Protein AF-A0A3S0K9L4-F1 (afdb_monomer)

Organism: Stenotrophomonas maltophilia (NCBI:txid40324)

Solvent-accessible surface area (backbone atoms only — not comparable to full-atom values): 6399 Å² total; per-residue (Å²): 107,45,86,35,53,93,77,33,28,36,42,39,61,51,65,39,85,47,90,57,49,31,24,30,51,40,44,64,45,35,38,75,86,47,73,31,44,63,48,72,48,44,40,39,35,41,89,92,43,79,35,58,58,54,89,46,62,79,64,89,44,91,93,54,80,47,69,46,78,39,46,53,65,35,72,49,66,23,29,50,50,36,60,45,53,48,62,29,69,62,52,47,68,42,90,64,55,46,79,48,75,56,77,80,68,42,74,56,77,95,123

Sequence (111 aa):
MTDNPTQQRFDLTLTSKATEPLCLSREAWPADNAVPAGFDGATLTTSHGKQELLPTGSAYCPGGCGEVRVEPGQAVRGALPYSAFGDAAAIAADTTRTLTFEVHPFVCSNR

Nearest PDB structures (foldseek):
  1nt0-assembly1_G  TM=3.645E-01  e=3.765E-01  Rattus norvegicus
  1nzi-assembly1_B  TM=3.330E-01  e=2.240E-01  Homo sapiens
  3dem-assembly1_B  TM=3.778E-01  e=6.703E-01  Homo sapiens
  3dem-assembly1_A  TM=3.809E-01  e=7.101E-01  Homo sapiens
  6v55-assembly1_A  TM=3.566E-01  e=3.003E+00  Danio rerio

pLDDT: mean 88.79, std 10.12, range [52.44, 97.81]

Foldseek 3Di:
DDDDLVQLKDKDKDWAQDQAKWKFFPQQAAAAPGNHQPHFQKWKQFPVGIFTFDHRHHDPDVVGPDIDIAGNGRMGIHMGGNVRRPDSNVLSPTPRMDMHGDTDIDGDDDD

Structure (mmCIF, N/CA/C/O backbone):
data_AF-A0A3S0K9L4-F1
#
_entry.id   AF-A0A3S0K9L4-F1
#
loop_
_atom_site.group_PDB
_atom_site.id
_atom_site.type_symbol
_atom_site.label_atom_id
_atom_site.label_alt_id
_atom_site.label_comp_id
_atom_site.label_asym_id
_atom_site.label_entity_id
_atom_site.label_seq_id
_atom_site.pdbx_PDB_ins_code
_atom_site.Cartn_x
_atom_site.Cartn_y
_atom_site.Cartn_z
_atom_site.occupancy
_atom_site.B_iso_or_equiv
_atom_site.auth_seq_id
_atom_site.auth_comp_id
_atom_site.auth_asym_id
_atom_site.auth_atom_id
_atom_site.pdbx_PDB_model_num
ATOM 1 N N . MET A 1 1 ? -2.085 6.621 -2.869 1.00 90.56 1 MET A N 1
ATOM 2 C CA . MET A 1 1 ? -2.715 5.734 -1.876 1.00 90.56 1 MET A CA 1
ATOM 3 C C . MET A 1 1 ? -3.950 6.423 -1.342 1.00 90.56 1 MET A C 1
ATOM 5 O O . MET A 1 1 ? -3.896 7.629 -1.120 1.00 90.56 1 MET A O 1
ATOM 9 N N . THR A 1 2 ? -5.019 5.666 -1.143 1.00 95.06 2 THR A N 1
ATOM 10 C CA . THR A 1 2 ? -6.292 6.150 -0.614 1.00 95.06 2 THR A CA 1
ATOM 11 C C . THR A 1 2 ? -6.742 5.223 0.508 1.00 95.06 2 THR A C 1
ATOM 13 O O . THR A 1 2 ? -6.729 4.008 0.344 1.00 95.06 2 THR A O 1
ATOM 16 N N . ASP A 1 3 ? -7.116 5.792 1.652 1.00 96.00 3 ASP A N 1
ATOM 17 C CA . ASP A 1 3 ? -7.714 5.046 2.759 1.00 96.00 3 ASP A CA 1
ATOM 18 C C . ASP A 1 3 ? -9.219 4.855 2.518 1.00 96.00 3 ASP A C 1
ATOM 20 O O . ASP A 1 3 ? -9.930 5.831 2.265 1.00 96.00 3 ASP A O 1
ATOM 24 N N . ASN A 1 4 ? -9.703 3.612 2.573 1.00 95.75 4 ASN A N 1
ATOM 25 C CA . ASN A 1 4 ? -11.077 3.256 2.233 1.00 95.75 4 ASN A CA 1
ATOM 26 C C . ASN A 1 4 ? -11.721 2.401 3.341 1.00 95.75 4 ASN A C 1
ATOM 28 O O . ASN A 1 4 ? -11.820 1.175 3.213 1.00 95.75 4 ASN A O 1
ATOM 32 N N . PRO A 1 5 ? -12.204 3.032 4.429 1.00 95.88 5 PRO A N 1
ATOM 33 C CA . PRO A 1 5 ? -12.785 2.315 5.565 1.00 95.88 5 PRO A CA 1
ATOM 34 C C . PRO A 1 5 ? -14.055 1.546 5.220 1.00 95.88 5 PRO A C 1
ATOM 36 O O . PRO A 1 5 ? -14.305 0.492 5.799 1.00 95.88 5 PRO A O 1
ATOM 39 N N . THR A 1 6 ? -14.835 2.027 4.249 1.00 96.25 6 THR A N 1
ATOM 40 C CA . THR A 1 6 ? -16.049 1.346 3.780 1.00 96.25 6 THR A CA 1
ATOM 41 C C . THR A 1 6 ? -15.726 -0.012 3.160 1.00 96.25 6 THR A C 1
ATOM 43 O O . THR A 1 6 ? -16.484 -0.961 3.335 1.00 96.25 6 THR A O 1
ATOM 46 N N . GLN A 1 7 ? -14.597 -0.116 2.452 1.00 95.38 7 GLN A N 1
ATOM 47 C CA . GLN A 1 7 ? -14.100 -1.372 1.876 1.00 95.38 7 GLN A CA 1
ATOM 48 C C . GLN A 1 7 ? -13.045 -2.064 2.750 1.00 95.38 7 GLN A C 1
ATOM 50 O O . GLN A 1 7 ? -12.488 -3.078 2.336 1.00 95.38 7 GLN A O 1
ATOM 55 N N . GLN A 1 8 ? -12.776 -1.528 3.944 1.00 96.31 8 GLN A N 1
ATOM 56 C CA . GLN A 1 8 ? -11.815 -2.045 4.918 1.00 96.31 8 GLN A CA 1
ATOM 57 C C . GLN A 1 8 ? -10.416 -2.314 4.341 1.00 96.31 8 GLN A C 1
ATOM 59 O O . GLN A 1 8 ? -9.802 -3.356 4.594 1.00 96.31 8 GLN A O 1
ATOM 64 N N . ARG A 1 9 ? -9.913 -1.386 3.523 1.00 95.50 9 ARG A N 1
ATOM 65 C CA . ARG A 1 9 ? -8.623 -1.534 2.841 1.00 95.50 9 ARG A CA 1
ATOM 66 C C . ARG A 1 9 ? -7.975 -0.196 2.517 1.00 95.50 9 ARG A C 1
ATOM 68 O O . ARG A 1 9 ? -8.636 0.840 2.465 1.00 95.50 9 ARG A O 1
ATOM 75 N N . PHE A 1 10 ? -6.685 -0.248 2.221 1.00 95.38 10 PHE A N 1
ATOM 76 C CA . PHE A 1 10 ? -5.965 0.823 1.548 1.00 95.38 10 PHE A CA 1
ATOM 77 C C . PHE A 1 10 ? -5.878 0.513 0.057 1.00 95.38 10 PHE A C 1
ATOM 79 O O . PHE A 1 10 ? -5.368 -0.537 -0.333 1.00 95.38 10 PHE A O 1
ATOM 86 N N . ASP A 1 11 ? -6.348 1.437 -0.774 1.00 94.81 11 ASP A N 1
ATOM 87 C CA . ASP A 1 11 ? -6.209 1.359 -2.223 1.00 94.81 11 ASP A CA 1
ATOM 88 C C . ASP A 1 11 ? -4.845 1.952 -2.623 1.00 94.81 11 ASP A C 1
ATOM 90 O O . ASP A 1 11 ? -4.520 3.118 -2.346 1.00 94.81 11 ASP A O 1
ATOM 94 N N . LEU A 1 12 ? -4.014 1.137 -3.266 1.00 93.19 12 LEU A N 1
ATOM 95 C CA . LEU A 1 12 ? -2.658 1.486 -3.671 1.00 93.19 12 LEU A CA 1
ATOM 96 C C . LEU A 1 12 ? -2.615 1.764 -5.171 1.00 93.19 12 LEU A C 1
ATOM 98 O O . LEU A 1 12 ? -3.257 1.115 -5.996 1.00 93.19 12 LEU A O 1
ATOM 102 N N . THR A 1 13 ? -1.837 2.769 -5.548 1.00 93.38 13 THR A N 1
ATOM 103 C CA . THR A 1 13 ? -1.541 3.055 -6.950 1.00 93.38 13 THR A CA 1
ATOM 104 C C . THR A 1 13 ? -0.103 3.508 -7.028 1.00 93.38 13 THR A C 1
ATOM 106 O O . THR A 1 13 ? 0.265 4.500 -6.395 1.00 93.38 13 THR A O 1
ATOM 109 N N . LEU A 1 14 ? 0.691 2.772 -7.793 1.00 91.31 14 LEU A N 1
ATOM 110 C CA . LEU A 1 14 ? 2.052 3.140 -8.133 1.00 91.31 14 LEU A CA 1
ATOM 111 C C . LEU A 1 14 ? 2.065 3.570 -9.594 1.00 91.31 14 LEU A C 1
ATOM 113 O O . LEU A 1 14 ? 1.731 2.783 -10.475 1.00 91.31 14 LEU A O 1
ATOM 117 N N . THR A 1 15 ? 2.461 4.813 -9.843 1.00 94.00 15 THR A N 1
ATOM 118 C CA . THR A 1 15 ? 2.630 5.343 -11.198 1.00 94.00 15 THR A CA 1
ATOM 119 C C . THR A 1 15 ? 4.112 5.506 -11.480 1.00 94.00 15 THR A C 1
ATOM 121 O O . THR A 1 15 ? 4.797 6.228 -10.750 1.00 94.00 15 THR A O 1
ATOM 124 N N . SER A 1 16 ? 4.607 4.861 -12.536 1.00 94.44 16 SER A N 1
ATOM 125 C CA . SER A 1 16 ? 5.995 5.028 -12.957 1.00 94.44 16 SER A CA 1
ATOM 126 C C . SER A 1 16 ? 6.227 6.451 -13.456 1.00 94.44 16 SER A C 1
ATOM 128 O O . SER A 1 16 ? 5.527 6.941 -14.342 1.00 94.44 16 SER A O 1
ATOM 130 N N . LYS A 1 17 ? 7.234 7.111 -12.881 1.00 94.50 17 LYS A N 1
ATOM 131 C CA . LYS A 1 17 ? 7.780 8.384 -13.376 1.00 94.50 17 LYS A CA 1
ATOM 132 C C . LYS A 1 17 ? 9.100 8.191 -14.131 1.00 94.50 17 LYS A C 1
ATOM 134 O O . LYS A 1 17 ? 9.703 9.179 -14.537 1.00 94.50 17 LYS A O 1
ATOM 139 N N . ALA A 1 18 ? 9.563 6.948 -14.265 1.00 93.56 18 ALA A N 1
ATOM 140 C CA . ALA A 1 18 ? 10.794 6.626 -14.971 1.00 93.56 18 ALA A CA 1
ATOM 141 C C . ALA A 1 18 ? 10.588 6.674 -16.489 1.00 93.56 18 ALA A C 1
ATOM 143 O O . ALA A 1 18 ? 9.472 6.511 -16.989 1.00 93.56 18 ALA A O 1
ATOM 144 N N . THR A 1 19 ? 11.685 6.896 -17.211 1.00 94.75 19 THR A N 1
ATOM 145 C CA . THR A 1 19 ? 11.741 6.852 -18.678 1.00 94.75 19 THR A CA 1
ATOM 146 C C . THR A 1 19 ? 11.925 5.442 -19.220 1.00 94.75 19 THR A C 1
ATOM 148 O O . THR A 1 19 ? 11.563 5.175 -20.364 1.00 94.75 19 THR A O 1
ATOM 151 N N . GLU A 1 20 ? 12.456 4.542 -18.399 1.00 94.12 20 GLU A N 1
ATOM 152 C CA . GLU A 1 20 ? 12.627 3.128 -18.696 1.00 94.12 20 GLU A CA 1
ATOM 153 C C . GLU A 1 20 ? 11.603 2.253 -17.949 1.00 94.12 20 GLU A C 1
ATOM 155 O O . GLU A 1 20 ? 11.054 2.660 -16.920 1.00 94.12 20 GLU A O 1
ATOM 160 N N . PRO A 1 21 ? 11.335 1.038 -18.455 1.00 95.38 21 PRO A N 1
ATOM 161 C CA . PRO A 1 21 ? 10.488 0.064 -17.781 1.00 95.38 21 PRO A CA 1
ATOM 162 C C . PRO A 1 21 ? 11.087 -0.369 -16.437 1.00 95.38 21 PRO A C 1
ATOM 164 O O . PRO A 1 21 ? 12.248 -0.787 -16.357 1.00 95.38 21 PRO A O 1
ATOM 167 N N . LEU A 1 22 ? 10.265 -0.312 -15.392 1.00 95.00 22 LEU A N 1
ATOM 168 C CA . LEU A 1 22 ? 10.613 -0.760 -14.047 1.00 95.00 22 LEU A CA 1
ATOM 169 C C . LEU A 1 22 ? 9.952 -2.100 -13.745 1.00 95.00 22 LEU A C 1
ATOM 171 O O . LEU A 1 22 ? 8.845 -2.378 -14.196 1.00 95.00 22 LEU A O 1
ATOM 175 N N . CYS A 1 23 ? 10.621 -2.918 -12.952 1.00 93.50 23 CYS A N 1
ATOM 176 C CA . CYS A 1 23 ? 10.138 -4.199 -12.481 1.00 93.50 23 CYS A CA 1
ATOM 177 C C . CYS A 1 23 ? 10.020 -4.165 -10.956 1.00 93.50 23 CYS A C 1
ATOM 179 O O . CYS A 1 23 ? 10.868 -3.616 -10.251 1.00 93.50 23 CYS A O 1
ATOM 181 N N . LEU A 1 24 ? 8.925 -4.726 -10.458 1.00 90.38 24 LEU A N 1
ATOM 182 C CA . LEU A 1 24 ? 8.680 -4.978 -9.043 1.00 90.38 24 LEU A CA 1
ATOM 183 C C . LEU A 1 24 ? 8.693 -6.484 -8.829 1.00 90.38 24 LEU A C 1
ATOM 185 O O . LEU A 1 24 ? 8.094 -7.214 -9.619 1.00 90.38 24 LEU A O 1
ATOM 189 N N . SER A 1 25 ? 9.298 -6.949 -7.742 1.00 88.75 25 SER A N 1
ATOM 190 C CA . SER A 1 25 ? 9.064 -8.321 -7.286 1.00 88.75 25 SER A CA 1
ATOM 191 C C . SER A 1 25 ? 7.570 -8.503 -6.989 1.00 88.75 25 SER A C 1
ATOM 193 O O . SER A 1 25 ? 6.934 -7.630 -6.390 1.00 88.75 25 SER A O 1
ATOM 195 N N . ARG A 1 26 ? 6.989 -9.629 -7.420 1.00 87.00 26 ARG A N 1
ATOM 196 C CA . ARG A 1 26 ? 5.584 -9.959 -7.119 1.00 87.00 26 ARG A CA 1
ATOM 197 C C . ARG A 1 26 ? 5.336 -10.119 -5.622 1.00 87.00 26 ARG A C 1
ATOM 199 O O . ARG A 1 26 ? 4.226 -9.874 -5.169 1.00 87.00 26 ARG A O 1
ATOM 206 N N . GLU A 1 27 ? 6.359 -10.492 -4.867 1.00 85.06 27 GLU A N 1
ATOM 207 C CA . GLU A 1 27 ? 6.335 -10.597 -3.409 1.00 85.06 27 GLU A CA 1
ATOM 208 C C . GLU A 1 27 ? 6.255 -9.230 -2.724 1.00 85.06 27 GLU A C 1
ATOM 210 O O . GLU A 1 27 ? 5.729 -9.134 -1.622 1.00 85.06 27 GLU A O 1
ATOM 215 N N . ALA A 1 28 ? 6.707 -8.167 -3.395 1.00 86.12 28 ALA A N 1
ATOM 216 C CA . ALA A 1 28 ? 6.707 -6.800 -2.882 1.00 86.12 28 ALA A CA 1
ATOM 217 C C . ALA A 1 28 ? 5.464 -5.981 -3.287 1.00 86.12 28 ALA A C 1
ATOM 219 O O . ALA A 1 28 ? 5.376 -4.801 -2.949 1.00 86.12 28 ALA A O 1
ATOM 220 N N . TRP A 1 29 ? 4.506 -6.554 -4.030 1.00 89.94 29 TRP A N 1
ATOM 221 C CA . TRP A 1 29 ? 3.325 -5.824 -4.509 1.00 89.94 29 TRP A CA 1
ATOM 222 C C . TRP A 1 29 ? 2.007 -6.530 -4.159 1.00 89.94 29 TRP A C 1
ATOM 224 O O . TRP A 1 29 ? 1.718 -7.592 -4.716 1.00 89.94 29 TRP A O 1
ATOM 234 N N . PRO A 1 30 ? 1.148 -5.934 -3.309 1.00 88.12 30 PRO A N 1
ATOM 235 C CA . PRO A 1 30 ? -0.157 -6.497 -2.995 1.00 88.12 30 PRO A CA 1
ATOM 236 C C . PRO A 1 30 ? -1.166 -6.189 -4.099 1.00 88.12 30 PRO A C 1
ATOM 238 O O . PRO A 1 30 ? -1.881 -5.187 -4.071 1.00 88.12 30 PRO A O 1
ATOM 241 N N . ALA A 1 31 ? -1.198 -7.065 -5.105 1.00 79.56 31 ALA A N 1
ATOM 242 C CA . ALA A 1 31 ? -2.198 -7.030 -6.166 1.00 79.56 31 ALA A CA 1
ATOM 243 C C . ALA A 1 31 ? -3.627 -7.083 -5.586 1.00 79.56 31 ALA A C 1
ATOM 245 O O . ALA A 1 31 ? -3.833 -7.613 -4.497 1.00 79.56 31 ALA A O 1
ATOM 246 N N . ASP A 1 32 ? -4.603 -6.542 -6.329 1.00 69.25 32 ASP A N 1
ATOM 247 C CA . ASP A 1 32 ? -5.979 -6.188 -5.905 1.00 69.25 32 ASP A CA 1
ATOM 248 C C . ASP A 1 32 ? -6.752 -7.206 -5.035 1.00 69.25 32 ASP A C 1
ATOM 250 O O . ASP A 1 32 ? -7.754 -6.853 -4.411 1.00 69.25 32 ASP A O 1
ATOM 254 N N . ASN A 1 33 ? -6.332 -8.466 -5.000 1.00 63.41 33 ASN A N 1
ATOM 255 C CA . ASN A 1 33 ? -7.025 -9.587 -4.387 1.00 63.41 33 ASN A CA 1
ATOM 256 C C . ASN A 1 33 ? -6.185 -10.420 -3.401 1.00 63.41 33 ASN A C 1
ATOM 258 O O . ASN A 1 33 ? -6.745 -11.336 -2.798 1.00 63.41 33 ASN A O 1
ATOM 262 N N . ALA A 1 34 ? -4.893 -10.138 -3.201 1.00 70.25 34 ALA A N 1
ATOM 263 C CA . ALA A 1 34 ? -4.093 -10.878 -2.224 1.00 70.25 34 ALA A CA 1
ATOM 264 C C . ALA A 1 34 ? -2.844 -10.123 -1.757 1.00 70.25 34 ALA A C 1
ATOM 266 O O . ALA A 1 34 ? -2.111 -9.541 -2.555 1.00 70.25 34 ALA A O 1
ATOM 267 N N . VAL A 1 35 ? -2.558 -10.240 -0.458 1.00 82.69 35 VAL A N 1
ATOM 268 C CA . VAL A 1 35 ? -1.246 -9.894 0.096 1.00 82.69 35 VAL A CA 1
ATOM 269 C C . VAL A 1 35 ? -0.285 -11.042 -0.218 1.00 82.69 35 VAL A C 1
ATOM 271 O O . VAL A 1 35 ? -0.596 -12.185 0.136 1.00 82.69 35 VAL A O 1
ATOM 274 N N . PRO A 1 36 ? 0.854 -10.785 -0.883 1.00 81.19 36 PRO A N 1
ATOM 275 C CA . PRO A 1 36 ? 1.809 -11.822 -1.197 1.00 81.19 36 PRO A CA 1
ATOM 276 C C . PRO A 1 36 ? 2.334 -12.481 0.073 1.00 81.19 36 PRO A C 1
ATOM 278 O O . PRO A 1 36 ? 2.447 -11.887 1.149 1.00 81.19 36 PRO A O 1
ATOM 281 N N . ALA A 1 37 ? 2.654 -13.751 -0.083 1.00 76.75 37 ALA A N 1
ATOM 282 C CA . ALA A 1 37 ? 3.304 -14.549 0.928 1.00 76.75 37 ALA A CA 1
ATOM 283 C C . ALA A 1 37 ? 4.690 -13.962 1.253 1.00 76.75 37 ALA A C 1
ATOM 285 O O . ALA A 1 37 ? 5.513 -13.820 0.350 1.00 76.75 37 ALA A O 1
ATOM 286 N N . GLY A 1 38 ? 4.942 -13.616 2.518 1.00 71.81 38 GLY A N 1
ATOM 287 C CA . G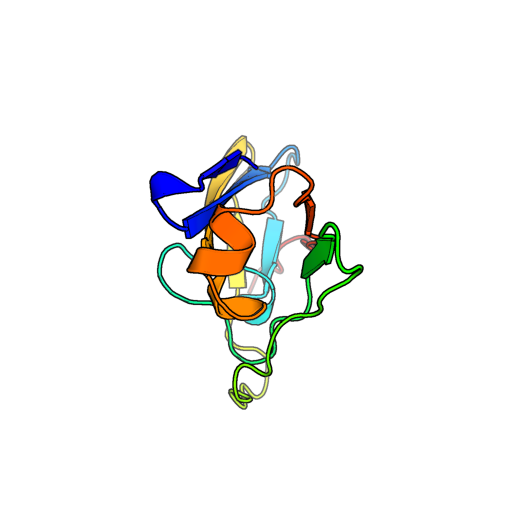LY A 1 38 ? 6.191 -12.972 2.943 1.00 71.81 38 GLY A CA 1
ATOM 288 C C . GLY A 1 38 ? 6.310 -11.479 2.609 1.00 71.81 38 GLY A C 1
ATOM 289 O O . GLY A 1 38 ? 7.403 -10.938 2.725 1.00 71.81 38 GLY A O 1
ATOM 290 N N . PHE A 1 39 ? 5.220 -10.817 2.208 1.00 82.31 39 PHE A N 1
ATOM 291 C CA . PHE A 1 39 ? 5.193 -9.361 2.053 1.00 82.31 39 PHE A CA 1
ATOM 292 C C . PHE A 1 39 ? 5.439 -8.668 3.402 1.00 82.31 39 PHE A C 1
ATOM 294 O O . PHE A 1 39 ? 4.736 -8.941 4.374 1.00 82.31 39 PHE A O 1
ATOM 301 N N . ASP A 1 40 ? 6.405 -7.753 3.443 1.00 83.88 40 ASP A N 1
ATOM 302 C CA . ASP A 1 40 ? 6.813 -6.988 4.629 1.00 83.88 40 ASP A CA 1
ATOM 303 C C . ASP A 1 40 ? 6.895 -5.469 4.372 1.00 83.88 40 ASP A C 1
ATOM 305 O O . ASP A 1 40 ? 7.242 -4.696 5.260 1.00 83.88 40 ASP A O 1
ATOM 309 N N . GLY A 1 41 ? 6.519 -5.016 3.172 1.00 87.19 41 GLY A N 1
ATOM 310 C CA . GLY A 1 41 ? 6.679 -3.628 2.722 1.00 87.19 41 GLY A CA 1
ATOM 311 C C . GLY A 1 41 ? 5.665 -2.630 3.289 1.00 87.19 41 GLY A C 1
ATOM 312 O O . GLY A 1 41 ? 5.435 -1.585 2.674 1.00 87.19 41 GLY A O 1
ATOM 313 N N . ALA A 1 42 ? 4.991 -2.939 4.400 1.00 92.94 42 ALA A N 1
ATOM 314 C CA . ALA A 1 42 ? 3.985 -2.051 4.969 1.00 92.94 42 ALA A CA 1
ATOM 315 C C . ALA A 1 42 ? 3.868 -2.134 6.494 1.00 92.94 42 ALA A C 1
ATOM 317 O O . ALA A 1 42 ? 3.820 -3.217 7.071 1.00 92.94 42 ALA A O 1
ATOM 318 N N . THR A 1 43 ? 3.678 -0.972 7.118 1.00 95.56 43 THR A N 1
ATOM 319 C CA . THR A 1 43 ? 3.419 -0.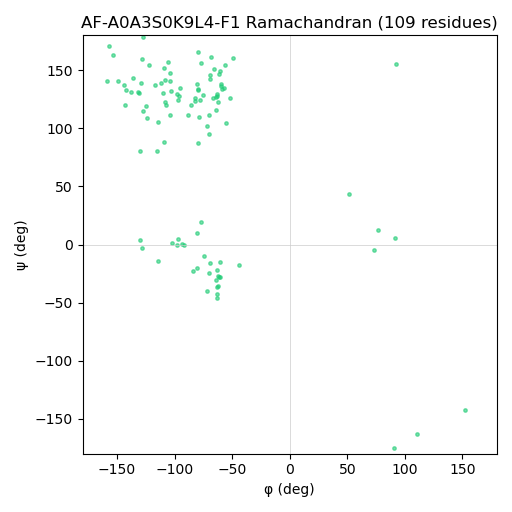832 8.556 1.00 95.56 43 THR A CA 1
ATOM 320 C C . THR A 1 43 ? 2.229 0.098 8.762 1.00 95.56 43 THR A C 1
ATOM 322 O O . THR A 1 43 ? 2.177 1.200 8.207 1.00 95.56 43 THR A O 1
ATOM 325 N N . LEU A 1 44 ? 1.275 -0.316 9.592 1.00 97.00 44 LEU A N 1
ATOM 326 C CA . LEU A 1 44 ? 0.116 0.484 9.975 1.00 97.00 44 LEU A CA 1
ATOM 327 C C . LEU A 1 44 ? 0.401 1.203 11.299 1.00 97.00 44 LEU A C 1
ATOM 329 O O . LEU A 1 44 ? 0.893 0.604 12.246 1.00 97.00 44 LEU A O 1
ATOM 333 N N . THR A 1 45 ? 0.083 2.488 11.401 1.00 97.81 45 THR A N 1
ATOM 334 C CA . THR A 1 45 ? 0.072 3.219 12.679 1.00 97.81 45 THR A CA 1
ATOM 335 C C . THR A 1 45 ? -1.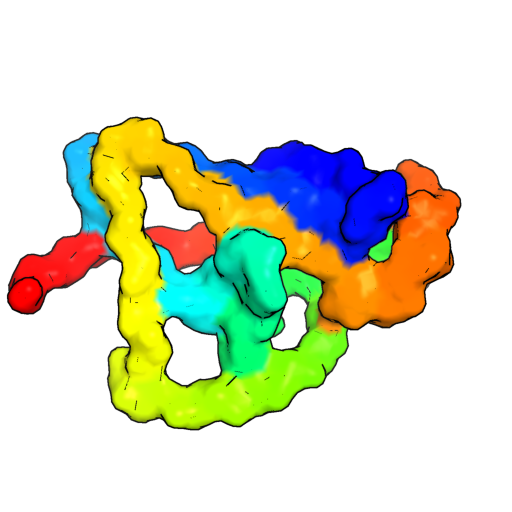3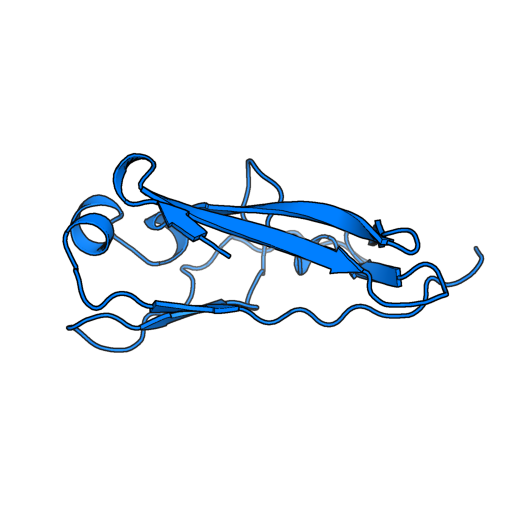67 3.540 13.047 1.00 97.81 45 THR A C 1
ATOM 337 O O . THR A 1 45 ? -2.094 4.065 12.213 1.00 97.81 45 THR A O 1
ATOM 340 N N . THR A 1 46 ? -1.768 3.237 14.279 1.00 96.81 46 THR A N 1
ATOM 341 C CA . THR A 1 46 ? -3.117 3.442 14.836 1.00 96.81 46 THR A CA 1
ATOM 342 C C . THR A 1 46 ? -3.038 4.215 16.154 1.00 96.81 46 THR A C 1
ATOM 344 O O . THR A 1 46 ? -1.944 4.489 16.659 1.00 96.81 46 THR A O 1
ATOM 347 N N . SER A 1 47 ? -4.184 4.498 16.771 1.00 96.25 47 SER A N 1
ATOM 348 C CA . SER A 1 47 ? -4.267 5.100 18.110 1.00 96.25 47 SER A CA 1
ATOM 349 C C . SER A 1 47 ? -3.662 4.206 19.198 1.00 96.25 47 SER A C 1
ATOM 351 O O . SER A 1 47 ? -3.238 4.695 20.246 1.00 96.25 47 SER A O 1
ATOM 353 N N . HIS A 1 48 ? -3.561 2.903 18.927 1.00 93.00 48 HI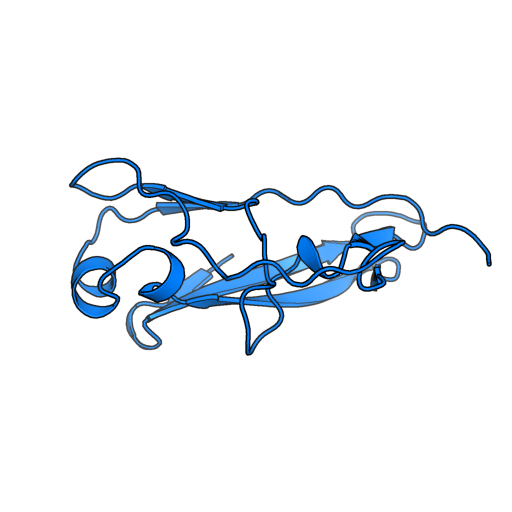S A N 1
ATOM 354 C CA . HIS A 1 48 ? -2.952 1.902 19.799 1.00 93.00 48 HIS A CA 1
ATOM 355 C C . HIS A 1 48 ? -1.456 1.677 19.520 1.00 93.00 48 HIS A C 1
ATOM 357 O O . HIS A 1 48 ? -0.817 0.885 20.213 1.00 93.00 48 HIS A O 1
ATOM 363 N N . GLY A 1 49 ? -0.884 2.377 18.536 1.00 95.44 49 GLY A N 1
ATOM 364 C CA . GLY A 1 49 ? 0.521 2.271 18.145 1.00 95.44 49 GLY A CA 1
ATOM 365 C C . GLY A 1 49 ? 0.727 1.621 16.776 1.00 95.44 49 GLY A C 1
ATOM 366 O O . GLY A 1 49 ? -0.185 1.558 15.948 1.00 95.44 49 GLY A O 1
ATOM 367 N N . LYS A 1 50 ? 1.964 1.179 16.524 1.00 96.25 50 LYS A N 1
ATOM 368 C CA . LYS A 1 50 ? 2.359 0.544 15.261 1.00 96.25 50 LYS A CA 1
ATOM 369 C C . LYS A 1 50 ? 1.943 -0.927 15.226 1.00 96.25 50 LYS A C 1
ATOM 371 O O . LYS A 1 50 ? 2.114 -1.643 16.209 1.00 96.25 50 LYS A O 1
ATOM 376 N N . GLN A 1 51 ? 1.434 -1.356 14.082 1.00 94.56 51 GLN A N 1
ATOM 377 C CA . GLN A 1 51 ? 1.043 -2.718 13.760 1.00 94.56 51 GLN A CA 1
ATOM 378 C C . GLN A 1 51 ? 1.782 -3.138 12.491 1.00 94.56 51 GLN A C 1
ATOM 380 O O . GLN A 1 51 ? 1.631 -2.520 11.435 1.00 94.56 51 GLN A O 1
ATOM 385 N N . GLU A 1 52 ? 2.586 -4.187 12.614 1.00 92.38 52 GLU A N 1
ATOM 386 C CA . GLU A 1 52 ? 3.186 -4.847 11.461 1.00 92.38 52 GLU A CA 1
ATOM 387 C C . GLU A 1 52 ? 2.171 -5.780 10.800 1.00 92.38 52 GLU A C 1
ATOM 389 O O . GLU A 1 52 ? 1.125 -6.109 11.372 1.00 92.38 52 GLU A O 1
ATOM 394 N N . LEU A 1 53 ? 2.487 -6.215 9.585 1.00 90.38 53 LEU A N 1
ATOM 395 C CA . LEU A 1 53 ? 1.698 -7.222 8.892 1.00 90.38 53 LEU A CA 1
ATOM 396 C C . LEU A 1 53 ? 1.651 -8.522 9.701 1.00 90.38 53 LEU A C 1
ATOM 398 O O . LEU A 1 53 ? 2.653 -9.000 10.239 1.00 90.38 53 LEU A O 1
ATOM 402 N N . LEU A 1 54 ? 0.466 -9.122 9.752 1.00 89.06 54 LEU A N 1
ATOM 403 C CA . LEU A 1 54 ? 0.296 -10.483 10.223 1.00 89.06 54 LEU A CA 1
ATOM 404 C C . LEU A 1 54 ? 1.080 -11.426 9.305 1.00 89.06 54 LEU A C 1
ATOM 406 O O . LEU A 1 54 ? 1.128 -11.190 8.095 1.00 89.06 54 LEU A O 1
ATOM 410 N N . PRO A 1 55 ? 1.639 -12.525 9.842 1.00 81.25 55 PRO A N 1
ATOM 411 C CA . PRO A 1 55 ? 2.329 -13.513 9.030 1.00 81.25 55 PRO A CA 1
ATOM 412 C C . PRO A 1 55 ? 1.423 -14.035 7.910 1.00 81.25 55 PRO A C 1
ATOM 414 O O . PRO A 1 55 ? 0.528 -14.853 8.136 1.00 81.25 55 PRO A O 1
ATOM 417 N N . THR A 1 56 ? 1.661 -13.583 6.682 1.00 71.56 56 THR A N 1
ATOM 418 C CA . THR A 1 56 ? 1.221 -14.303 5.494 1.00 71.56 56 THR A CA 1
ATOM 419 C C . THR A 1 56 ? 2.192 -15.470 5.363 1.00 71.56 56 THR A C 1
ATOM 421 O O . THR A 1 56 ? 3.400 -15.283 5.503 1.00 71.56 56 THR A O 1
ATOM 424 N N . GLY A 1 57 ? 1.695 -16.704 5.227 1.00 64.25 57 GLY A N 1
ATOM 425 C CA . GLY A 1 57 ? 2.570 -17.884 5.149 1.00 64.25 57 GLY A CA 1
ATOM 426 C C . GLY A 1 57 ? 3.699 -17.695 4.127 1.00 64.25 57 GLY A C 1
ATOM 427 O O . GLY A 1 57 ? 3.596 -16.843 3.253 1.00 64.25 57 GLY A O 1
ATOM 428 N N . SER A 1 58 ? 4.781 -18.470 4.196 1.00 62.41 58 SER A N 1
ATOM 429 C CA . SER A 1 58 ? 5.846 -18.352 3.196 1.00 62.41 58 SER A CA 1
ATOM 430 C C . SER A 1 58 ? 5.491 -19.141 1.933 1.00 62.41 58 SER A C 1
ATOM 432 O O . SER A 1 58 ? 5.244 -20.346 1.976 1.00 62.41 58 SER A O 1
ATOM 434 N N . ALA A 1 59 ? 5.480 -18.473 0.780 1.00 64.31 59 ALA A N 1
ATOM 435 C CA . ALA A 1 59 ? 5.530 -19.154 -0.502 1.00 64.31 59 ALA A CA 1
ATOM 436 C C . ALA A 1 59 ? 7.009 -19.323 -0.829 1.00 64.31 59 ALA A C 1
ATOM 438 O O . ALA A 1 59 ? 7.726 -18.349 -1.047 1.00 64.31 59 ALA A O 1
ATOM 439 N N . TYR A 1 60 ? 7.491 -20.563 -0.818 1.00 65.38 60 TYR A N 1
ATOM 440 C CA . TYR A 1 60 ? 8.844 -20.838 -1.274 1.00 65.38 60 TYR A CA 1
ATOM 441 C C . TYR A 1 60 ? 8.895 -20.693 -2.801 1.00 65.38 60 TYR A C 1
ATOM 443 O O . TYR A 1 60 ? 8.460 -21.586 -3.528 1.00 65.38 60 TYR A O 1
ATOM 451 N N . CYS A 1 61 ? 9.416 -19.562 -3.275 1.00 69.94 61 CYS A N 1
ATOM 452 C CA . CYS A 1 61 ? 9.664 -19.284 -4.688 1.00 69.94 61 CYS A CA 1
ATOM 453 C C . CYS A 1 61 ? 11.180 -19.285 -4.963 1.00 69.94 61 CYS A C 1
ATOM 455 O O . CYS A 1 61 ? 11.825 -18.237 -4.869 1.00 69.94 61 CYS A O 1
ATOM 457 N N . PRO A 1 62 ? 11.799 -20.440 -5.272 1.00 67.38 62 PRO A N 1
ATOM 458 C CA . PRO A 1 62 ? 13.218 -20.484 -5.604 1.00 67.38 62 PRO A CA 1
ATOM 459 C C . PRO A 1 62 ? 13.480 -19.699 -6.897 1.00 67.38 62 PRO A C 1
ATOM 461 O O . PRO A 1 62 ? 12.996 -20.068 -7.963 1.00 67.38 62 PRO A O 1
ATOM 464 N N . GLY A 1 63 ? 14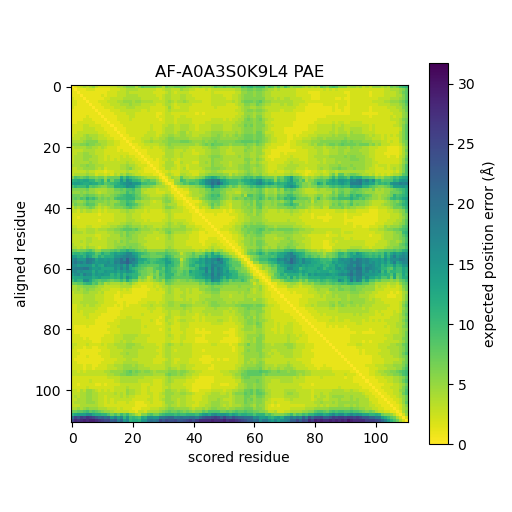.250 -18.611 -6.791 1.00 67.19 63 GLY A N 1
ATOM 465 C CA . GLY A 1 63 ? 14.498 -17.671 -7.894 1.00 67.19 63 GLY A CA 1
ATOM 466 C C . GLY A 1 63 ? 13.514 -16.495 -7.982 1.00 67.19 63 GLY A C 1
ATOM 467 O O . GLY A 1 63 ? 13.619 -15.715 -8.925 1.00 67.19 63 GLY A O 1
ATOM 468 N N . GLY A 1 64 ? 12.610 -16.350 -7.006 1.00 74.69 64 GLY A N 1
ATOM 469 C CA . GLY A 1 64 ? 11.569 -15.320 -6.958 1.00 74.69 64 GLY A CA 1
ATOM 470 C C . GLY A 1 64 ? 10.249 -15.779 -7.583 1.00 74.69 64 GLY A C 1
ATOM 471 O O . GLY A 1 64 ? 10.211 -16.670 -8.431 1.00 74.69 64 GLY A O 1
ATOM 472 N N . CYS A 1 65 ? 9.137 -15.180 -7.166 1.00 78.69 65 CYS A N 1
ATOM 473 C CA . CYS A 1 65 ? 7.791 -15.473 -7.665 1.00 78.69 65 CYS A CA 1
ATOM 474 C C . CYS A 1 65 ? 7.496 -14.767 -9.005 1.00 78.69 65 CYS A C 1
ATOM 476 O O . CYS A 1 65 ? 6.353 -14.761 -9.471 1.00 78.69 65 CYS A O 1
ATOM 478 N N . GLY A 1 66 ? 8.520 -14.180 -9.632 1.00 85.81 66 GLY A N 1
ATOM 479 C CA . GLY A 1 66 ? 8.433 -13.390 -10.853 1.00 85.81 66 GLY A CA 1
ATOM 480 C C . GLY A 1 66 ? 8.217 -11.903 -10.586 1.00 85.81 66 GLY A C 1
ATOM 481 O O . GLY A 1 66 ? 8.204 -11.435 -9.449 1.00 85.81 66 GLY A O 1
ATOM 482 N N . GLU A 1 67 ? 8.033 -11.155 -11.669 1.00 89.12 67 GLU A N 1
ATOM 483 C CA . GLU A 1 67 ? 8.031 -9.696 -11.634 1.00 89.12 67 GLU A CA 1
ATOM 484 C C . GLU A 1 67 ? 6.714 -9.121 -12.169 1.00 89.12 67 GLU A C 1
ATOM 486 O O . GLU A 1 67 ? 5.992 -9.744 -12.960 1.00 89.12 67 GLU A O 1
ATOM 491 N N . VAL A 1 68 ? 6.390 -7.916 -11.713 1.00 89.62 68 VAL A N 1
ATOM 492 C CA . VAL A 1 68 ? 5.398 -7.030 -12.317 1.00 89.62 68 VAL A CA 1
ATOM 493 C C . VAL A 1 68 ? 6.166 -5.944 -13.050 1.00 89.62 68 VAL A C 1
ATOM 495 O O . VAL A 1 68 ? 6.812 -5.101 -12.430 1.00 89.62 68 VAL A O 1
ATOM 498 N N . ARG A 1 69 ? 6.090 -5.971 -14.379 1.00 93.25 69 ARG A N 1
ATOM 499 C CA . ARG A 1 69 ? 6.651 -4.927 -15.231 1.00 93.25 69 ARG A CA 1
ATOM 500 C C . ARG A 1 69 ? 5.710 -3.724 -15.282 1.00 93.25 69 ARG A C 1
ATOM 502 O O . ARG A 1 69 ? 4.504 -3.879 -15.472 1.00 93.25 69 ARG A O 1
ATOM 509 N N . VAL A 1 70 ? 6.280 -2.537 -15.130 1.00 94.06 70 VAL A N 1
ATOM 510 C CA . VAL A 1 70 ? 5.610 -1.238 -15.144 1.00 94.06 70 VAL A CA 1
ATOM 511 C C . VAL A 1 70 ? 6.275 -0.380 -16.215 1.00 94.06 70 VAL A C 1
ATOM 513 O O . VAL A 1 70 ? 7.419 0.052 -16.064 1.00 94.06 70 VAL A O 1
ATOM 516 N N . GLU A 1 71 ? 5.564 -0.148 -17.312 1.00 96.19 71 GLU A N 1
ATOM 517 C CA . GLU A 1 71 ? 6.048 0.692 -18.408 1.00 96.19 71 GLU A CA 1
ATOM 518 C C . GLU A 1 71 ? 6.150 2.176 -17.993 1.00 96.19 71 GLU A C 1
ATOM 520 O O . GLU A 1 71 ? 5.512 2.603 -17.020 1.00 96.19 71 GLU A O 1
ATOM 525 N N . PRO A 1 72 ? 6.924 3.000 -18.724 1.00 96.06 72 PRO A N 1
ATOM 526 C CA . PRO A 1 72 ? 6.981 4.443 -18.500 1.00 96.06 72 PRO A CA 1
ATOM 527 C C . PRO A 1 72 ? 5.586 5.081 -18.478 1.00 96.06 72 PRO A C 1
ATOM 529 O O . PRO A 1 72 ? 4.782 4.894 -19.392 1.00 96.06 72 PRO A O 1
ATOM 532 N N . GLY A 1 73 ? 5.275 5.821 -17.411 1.00 94.94 73 GLY A N 1
ATOM 533 C CA . GLY A 1 73 ? 3.964 6.449 -17.214 1.00 94.94 73 GLY A CA 1
ATOM 534 C C . GLY A 1 73 ? 2.819 5.493 -16.851 1.00 94.94 73 GLY A C 1
ATOM 535 O O . GLY A 1 73 ? 1.718 5.961 -16.554 1.00 94.94 73 GLY A O 1
ATOM 536 N N . GLN A 1 74 ? 3.042 4.174 -16.833 1.00 95.50 74 GLN A N 1
ATOM 537 C CA . GLN A 1 74 ? 2.019 3.206 -16.447 1.00 95.50 74 GLN A CA 1
ATOM 538 C C . GLN A 1 74 ? 1.709 3.315 -14.952 1.00 95.50 74 GLN A C 1
ATOM 540 O O . GLN A 1 74 ? 2.597 3.497 -14.116 1.00 95.50 74 GLN A O 1
ATOM 545 N N . ALA A 1 75 ? 0.428 3.152 -14.621 1.00 93.50 75 ALA A N 1
ATOM 546 C CA . ALA A 1 75 ? -0.030 2.955 -13.258 1.00 93.50 75 ALA A CA 1
ATOM 547 C C . ALA A 1 75 ? -0.366 1.479 -13.014 1.00 93.50 75 ALA A C 1
ATOM 549 O O . ALA A 1 75 ? -1.103 0.869 -13.793 1.00 93.50 75 ALA A O 1
ATOM 550 N N . VAL A 1 76 ? 0.132 0.925 -11.913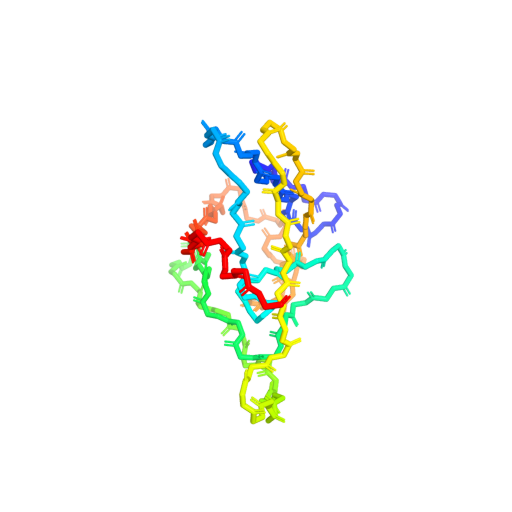 1.00 92.19 76 VAL A N 1
ATOM 551 C CA . VAL A 1 76 ? -0.297 -0.369 -11.375 1.00 92.19 76 VAL A CA 1
ATOM 552 C C . VAL A 1 76 ? -1.098 -0.153 -10.100 1.00 92.19 76 VAL A C 1
ATOM 554 O O . VAL A 1 76 ? -0.810 0.747 -9.306 1.00 92.19 76 VAL A O 1
ATOM 557 N N . ARG A 1 77 ? -2.147 -0.959 -9.937 1.00 92.94 77 ARG A N 1
ATOM 558 C CA . ARG A 1 77 ? -3.062 -0.905 -8.796 1.00 92.94 77 ARG A CA 1
ATOM 559 C C . ARG A 1 77 ? -2.872 -2.122 -7.905 1.00 92.94 77 ARG A C 1
ATOM 561 O O . ARG A 1 77 ? -2.392 -3.169 -8.349 1.00 92.94 77 ARG A O 1
ATOM 568 N N . GLY A 1 78 ? -3.167 -1.911 -6.638 1.00 92.00 78 GLY A N 1
ATOM 569 C CA . GLY A 1 78 ? -3.112 -2.920 -5.604 1.00 92.00 78 GLY A CA 1
ATOM 570 C C . GLY A 1 78 ? -4.024 -2.529 -4.455 1.00 92.00 78 GLY A C 1
ATOM 571 O O . GLY A 1 78 ? -4.516 -1.398 -4.390 1.00 92.00 78 GLY A O 1
ATOM 572 N N . ALA A 1 79 ? -4.219 -3.450 -3.525 1.00 93.38 79 ALA A N 1
ATOM 573 C CA . ALA A 1 79 ? -5.012 -3.203 -2.336 1.00 93.38 79 ALA A CA 1
ATOM 574 C C . ALA A 1 79 ? -4.407 -3.928 -1.138 1.00 93.38 79 ALA A C 1
ATOM 576 O O . ALA A 1 79 ? -4.037 -5.097 -1.232 1.00 93.38 79 ALA A O 1
ATOM 577 N N . LEU A 1 80 ? -4.352 -3.242 0.002 1.00 93.31 80 LEU A N 1
ATOM 578 C CA . LEU A 1 80 ? -3.908 -3.825 1.261 1.00 93.31 80 LEU A CA 1
ATOM 579 C C . LEU A 1 80 ? -5.087 -3.858 2.244 1.00 93.31 80 LEU A C 1
ATOM 581 O O . LEU A 1 80 ? -5.495 -2.799 2.732 1.00 93.31 80 LEU A O 1
ATOM 585 N N . PRO A 1 81 ? -5.687 -5.032 2.507 1.00 93.94 81 PRO A N 1
ATOM 586 C CA . PRO A 1 81 ? -6.827 -5.129 3.407 1.00 93.94 81 PRO A CA 1
ATOM 587 C C . PRO A 1 81 ? -6.391 -4.859 4.847 1.00 93.94 81 PRO A C 1
ATOM 589 O O . PRO A 1 81 ? -5.308 -5.267 5.261 1.00 93.94 81 PRO A O 1
ATOM 592 N N . TYR A 1 82 ? -7.250 -4.235 5.651 1.00 95.12 82 TYR A N 1
ATOM 593 C CA . TYR A 1 82 ? -6.959 -4.011 7.073 1.00 95.12 82 TYR A CA 1
ATOM 594 C C . TYR A 1 82 ? -6.757 -5.321 7.838 1.00 95.12 82 TYR A C 1
ATOM 596 O O . TYR A 1 82 ? -5.982 -5.370 8.789 1.00 95.12 82 TYR A O 1
ATOM 604 N N . SER A 1 83 ? -7.392 -6.404 7.377 1.00 93.62 83 SER A N 1
ATOM 605 C CA . SER A 1 83 ? -7.206 -7.745 7.934 1.00 93.62 83 SER A CA 1
ATOM 606 C C . SER A 1 83 ? -5.769 -8.256 7.830 1.00 93.62 83 SER A C 1
ATOM 608 O O . SER A 1 83 ? -5.423 -9.220 8.503 1.00 93.62 83 SER A O 1
ATOM 610 N N . ALA A 1 84 ? -4.923 -7.626 7.008 1.00 92.44 84 ALA A N 1
ATOM 611 C CA . ALA A 1 84 ? -3.496 -7.912 6.969 1.00 92.44 84 ALA A CA 1
ATOM 612 C C . ALA A 1 84 ? -2.759 -7.441 8.233 1.00 92.44 84 ALA A C 1
ATOM 614 O O . ALA A 1 84 ? -1.651 -7.897 8.466 1.00 92.44 84 ALA A O 1
ATOM 615 N N . PHE A 1 85 ? -3.354 -6.569 9.053 1.00 93.94 85 PHE A N 1
ATOM 616 C CA . PHE A 1 85 ? -2.749 -6.014 10.273 1.00 93.94 85 PHE A CA 1
ATOM 617 C C . PHE A 1 85 ? -3.459 -6.447 11.563 1.00 93.94 85 PHE A C 1
ATOM 619 O O . PHE A 1 85 ? -2.931 -6.259 12.657 1.00 93.94 85 PHE A O 1
ATOM 626 N N . GLY A 1 86 ? -4.666 -7.011 11.465 1.00 93.50 86 GLY A N 1
ATOM 627 C CA . GLY A 1 86 ? -5.464 -7.379 12.632 1.00 93.50 86 GLY A CA 1
ATOM 628 C C . GLY A 1 86 ? -6.961 -7.366 12.353 1.00 93.50 86 GLY A C 1
ATOM 629 O O . GLY A 1 86 ? -7.414 -7.753 11.279 1.00 93.50 86 GLY A O 1
ATOM 630 N N . ASP A 1 87 ? -7.745 -6.928 13.335 1.00 95.62 87 ASP A N 1
ATOM 631 C CA . ASP A 1 87 ? -9.194 -6.795 13.192 1.00 95.62 87 ASP A CA 1
ATOM 632 C C . ASP A 1 87 ? -9.541 -5.631 12.247 1.00 95.62 87 ASP A C 1
ATOM 634 O O . ASP A 1 87 ? -9.359 -4.453 12.567 1.00 95.62 87 ASP A O 1
ATOM 638 N N . ALA A 1 88 ? -10.071 -5.976 11.073 1.00 96.19 88 ALA A N 1
ATOM 639 C CA . ALA A 1 88 ? -10.425 -5.015 10.039 1.00 96.19 88 ALA A CA 1
ATOM 640 C C . ALA A 1 88 ? -11.518 -4.026 10.474 1.00 96.19 88 ALA A C 1
ATOM 642 O O . ALA A 1 88 ? -11.471 -2.859 10.085 1.00 96.19 88 ALA A O 1
ATOM 643 N N . ALA A 1 89 ? -12.491 -4.458 11.280 1.00 97.44 89 ALA A N 1
ATOM 644 C CA . ALA A 1 89 ? -13.560 -3.583 11.750 1.00 97.44 89 ALA A CA 1
ATOM 645 C C . ALA A 1 89 ? -13.035 -2.582 12.785 1.00 97.44 89 ALA A C 1
ATOM 647 O O . ALA A 1 89 ? -13.386 -1.402 12.724 1.00 97.44 89 ALA A O 1
ATOM 648 N N . ALA A 1 90 ? -12.150 -3.027 13.682 1.00 97.12 90 ALA A N 1
ATOM 649 C CA . ALA A 1 90 ? -11.496 -2.148 14.649 1.00 97.12 90 ALA A CA 1
ATOM 650 C C . ALA A 1 90 ? -10.624 -1.091 13.953 1.00 97.12 90 ALA A C 1
ATOM 652 O O . ALA A 1 90 ? -10.736 0.097 14.253 1.00 97.12 90 ALA A O 1
ATOM 653 N N . ILE A 1 91 ? -9.821 -1.496 12.964 1.00 97.50 91 ILE A N 1
ATOM 654 C CA . ILE A 1 91 ? -8.994 -0.569 12.177 1.00 97.50 91 ILE A CA 1
ATOM 655 C C . ILE A 1 91 ? -9.878 0.413 11.394 1.00 97.50 91 ILE A C 1
ATOM 657 O O . ILE A 1 91 ? -9.617 1.613 11.401 1.00 97.50 91 ILE A O 1
ATOM 661 N N . ALA A 1 92 ? -10.969 -0.050 10.775 1.00 97.56 92 ALA A N 1
ATOM 662 C CA . ALA A 1 92 ? -11.900 0.823 10.053 1.00 97.56 92 ALA A CA 1
ATOM 663 C C . ALA A 1 92 ? -12.569 1.881 10.951 1.00 97.56 92 ALA A C 1
ATOM 665 O O . ALA A 1 92 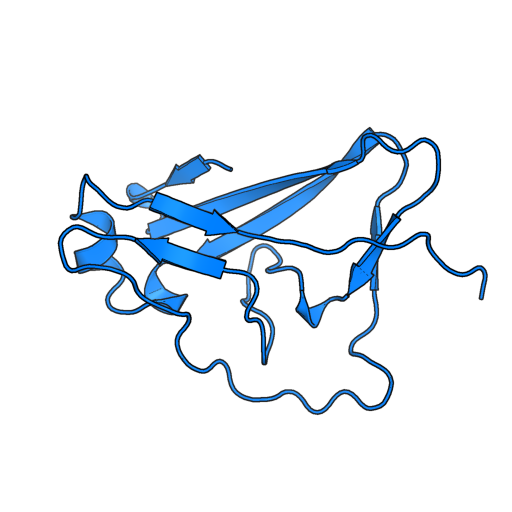? -12.912 2.966 10.469 1.00 97.56 92 ALA A O 1
ATOM 666 N N . ALA A 1 93 ? -12.733 1.595 12.244 1.00 97.62 93 ALA A N 1
ATOM 667 C CA . ALA A 1 93 ? -13.251 2.542 13.226 1.00 97.62 93 ALA A CA 1
ATOM 668 C C . ALA A 1 93 ? -12.189 3.537 13.742 1.00 97.62 93 ALA A C 1
ATOM 670 O O . ALA A 1 93 ? -12.555 4.604 14.234 1.00 97.62 93 ALA A O 1
ATOM 671 N N . ASP A 1 94 ? -10.892 3.234 13.610 1.00 96.88 94 ASP A N 1
ATOM 672 C CA . ASP A 1 94 ? -9.808 4.100 14.087 1.00 96.88 94 ASP A CA 1
ATOM 673 C C . ASP A 1 94 ? -9.541 5.263 13.119 1.00 96.88 94 ASP A C 1
ATOM 675 O O . ASP A 1 94 ? -8.993 5.082 12.032 1.00 96.88 94 ASP A O 1
ATOM 679 N N . THR A 1 95 ? -9.889 6.481 13.531 1.00 94.75 95 THR A N 1
ATOM 680 C CA . THR A 1 95 ? -9.731 7.707 12.732 1.00 94.75 95 THR A CA 1
ATOM 681 C C . THR A 1 95 ? -8.293 8.221 12.626 1.00 94.75 95 THR A C 1
ATOM 683 O O . THR A 1 95 ? -8.031 9.128 11.839 1.00 94.75 95 THR A O 1
ATOM 686 N N . THR A 1 96 ? -7.359 7.663 13.396 1.00 95.38 96 THR A N 1
ATOM 687 C CA . THR A 1 96 ? -5.933 8.033 13.407 1.00 95.38 96 THR A CA 1
ATOM 688 C C . THR A 1 96 ? -5.066 7.101 12.564 1.00 95.38 96 THR A C 1
ATOM 690 O O . THR A 1 96 ? -3.854 7.307 12.466 1.00 95.38 96 THR A O 1
ATOM 693 N N . ARG A 1 97 ? -5.670 6.079 11.942 1.00 97.00 97 ARG A N 1
ATOM 694 C CA . ARG A 1 97 ? -4.945 5.094 11.142 1.00 97.00 97 ARG A CA 1
ATOM 695 C C . ARG A 1 97 ? -4.175 5.750 9.993 1.00 97.00 97 ARG A C 1
ATOM 697 O O . ARG A 1 97 ? -4.708 6.562 9.238 1.00 97.00 97 ARG A O 1
ATOM 704 N N . THR A 1 98 ? -2.923 5.355 9.822 1.00 96.81 98 THR A N 1
ATOM 705 C CA . THR A 1 98 ? -2.076 5.779 8.704 1.00 96.81 98 THR A CA 1
ATOM 706 C C . THR A 1 98 ? -1.213 4.615 8.243 1.00 96.81 98 THR A C 1
ATOM 708 O O . THR A 1 98 ? -0.617 3.913 9.058 1.00 96.81 98 THR A O 1
ATOM 711 N N . LEU A 1 99 ? -1.160 4.393 6.930 1.00 96.38 99 LEU A N 1
ATOM 712 C CA . LEU A 1 99 ? -0.332 3.349 6.338 1.00 96.38 99 LEU A CA 1
ATOM 713 C C . LEU A 1 99 ? 0.998 3.943 5.867 1.00 96.38 99 LEU A C 1
ATOM 715 O O . LEU A 1 99 ? 1.012 4.898 5.090 1.00 96.38 99 LEU A O 1
ATOM 719 N N . THR A 1 100 ? 2.102 3.339 6.285 1.00 95.31 100 THR A N 1
ATOM 720 C CA . THR A 1 100 ? 3.403 3.502 5.634 1.00 95.31 100 THR A CA 1
ATOM 721 C C . THR A 1 100 ? 3.608 2.314 4.709 1.00 95.31 100 THR A C 1
ATOM 723 O O . THR A 1 100 ? 3.424 1.173 5.123 1.00 95.31 100 THR A O 1
ATOM 726 N N . PHE A 1 101 ? 3.961 2.584 3.456 1.00 91.75 101 PHE A N 1
ATOM 727 C CA . PHE A 1 101 ? 4.137 1.573 2.420 1.00 91.75 101 PHE A CA 1
ATOM 728 C C . PHE A 1 101 ? 5.380 1.905 1.601 1.00 91.75 101 PHE A C 1
ATOM 730 O O . PHE A 1 101 ? 5.529 3.041 1.142 1.00 91.75 101 PHE A O 1
ATOM 737 N N . GLU A 1 102 ? 6.244 0.918 1.404 1.00 88.56 102 GLU A N 1
ATOM 738 C CA . GLU A 1 102 ? 7.487 1.052 0.656 1.00 88.56 102 GLU A CA 1
ATOM 739 C C . GLU A 1 102 ? 7.602 -0.056 -0.392 1.00 88.56 102 GLU A C 1
ATOM 741 O O . GLU A 1 102 ? 7.254 -1.211 -0.157 1.00 88.56 102 GLU A O 1
ATOM 746 N N . VAL A 1 103 ? 8.084 0.319 -1.576 1.00 88.62 103 VAL A N 1
ATOM 747 C CA . VAL A 1 103 ? 8.406 -0.607 -2.662 1.00 88.62 103 VAL A CA 1
ATOM 748 C C . VAL A 1 103 ? 9.736 -0.220 -3.274 1.00 88.62 103 VAL A C 1
ATOM 750 O O . VAL A 1 103 ? 10.033 0.962 -3.448 1.00 88.62 103 VAL A O 1
ATOM 753 N N . HIS A 1 104 ? 10.501 -1.232 -3.666 1.00 89.62 104 HIS A N 1
ATOM 754 C CA . HIS A 1 104 ? 11.813 -1.066 -4.276 1.00 89.62 104 HIS A CA 1
ATOM 755 C C . HIS A 1 104 ? 11.788 -1.573 -5.724 1.00 89.62 104 HIS A C 1
ATOM 757 O O . HIS A 1 104 ? 12.180 -2.713 -5.985 1.00 89.62 104 HIS A O 1
ATOM 763 N N . PRO A 1 105 ? 11.285 -0.768 -6.680 1.00 91.12 105 PRO A N 1
ATOM 764 C CA . PRO A 1 105 ? 11.391 -1.110 -8.090 1.00 91.12 105 PRO A CA 1
ATOM 765 C C . PRO A 1 105 ? 12.852 -1.102 -8.547 1.00 91.12 105 PRO A C 1
ATOM 767 O O . PRO A 1 105 ? 13.670 -0.321 -8.062 1.00 91.12 105 PRO A O 1
ATOM 770 N N . PHE A 1 106 ? 13.158 -1.928 -9.540 1.00 91.81 106 PHE A N 1
ATOM 771 C CA . PHE A 1 106 ? 14.453 -1.977 -10.216 1.00 91.81 106 PHE A CA 1
ATOM 772 C C . PHE A 1 106 ? 14.261 -1.897 -11.732 1.00 91.81 106 PHE A C 1
ATOM 774 O O . PHE A 1 106 ? 13.177 -2.165 -12.245 1.00 91.81 106 PHE A O 1
ATOM 781 N N . VAL A 1 107 ? 15.300 -1.510 -12.472 1.00 92.56 107 VAL A N 1
ATOM 782 C CA . VAL A 1 107 ? 15.247 -1.535 -13.942 1.00 92.56 107 VAL A CA 1
ATOM 783 C C . VAL A 1 107 ? 15.105 -2.984 -14.395 1.00 92.56 107 VAL A C 1
ATOM 785 O O . VAL A 1 107 ? 15.895 -3.837 -13.987 1.00 92.56 107 VAL A O 1
ATOM 788 N N . CYS A 1 108 ? 14.105 -3.269 -15.230 1.00 89.75 108 CYS A N 1
ATOM 789 C CA . CYS A 1 108 ? 13.884 -4.622 -15.729 1.00 89.75 108 CYS A CA 1
ATOM 790 C C . CYS A 1 108 ? 15.132 -5.148 -16.450 1.00 89.75 108 CYS A C 1
ATOM 792 O O . CYS A 1 108 ? 15.706 -4.459 -17.297 1.00 89.75 108 CYS A O 1
ATOM 794 N N . SER A 1 109 ? 15.529 -6.388 -16.163 1.00 82.06 109 SER A N 1
ATOM 795 C CA . SER A 1 109 ? 16.595 -7.037 -16.925 1.00 82.06 109 SER A CA 1
ATOM 796 C C . SER A 1 109 ? 16.035 -7.579 -18.244 1.00 82.06 109 SER A C 1
ATOM 798 O O . SER A 1 109 ? 14.973 -8.196 -18.274 1.00 82.06 109 SER A O 1
ATOM 800 N N . ASN A 1 110 ? 16.732 -7.325 -19.355 1.00 59.69 110 ASN A N 1
ATOM 801 C CA .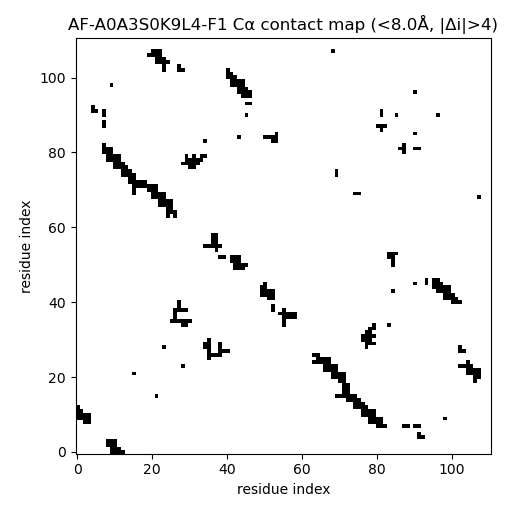 ASN A 1 110 ? 16.398 -7.923 -20.648 1.00 59.69 110 ASN A CA 1
ATOM 802 C C . ASN A 1 110 ? 16.741 -9.419 -20.583 1.00 59.69 110 ASN A C 1
ATOM 804 O O . ASN A 1 110 ? 17.904 -9.781 -20.770 1.00 59.69 110 ASN A O 1
ATOM 808 N N . ARG A 1 111 ? 15.772 -10.278 -20.272 1.00 52.44 111 ARG A N 1
ATOM 809 C CA . ARG A 1 111 ? 15.876 -11.724 -20.498 1.00 52.44 111 ARG A CA 1
ATOM 810 C C . ARG A 1 111 ? 14.882 -12.159 -21.555 1.00 52.44 111 ARG A C 1
ATOM 812 O O . ARG A 1 111 ? 13.734 -11.669 -21.503 1.00 52.44 111 ARG A O 1
#

Radius of gyration: 14.83 Å; Cα contacts (8 Å, |Δi|>4): 219; chains: 1; bounding box: 33×29×40 Å

Mean predicted aligned error: 4.73 Å

Secondary structure (DSSP, 8-state):
-EEEGGGTEEEEEEE---SS-EEEEGGG---TT-PPTT---EEEEETTEEEEPP-PPP---TT-S-EEEE-TT-EEEEEEEGGGTS-HHHHHH-TT-EEEE----EEPP--